Protein AF-A0A973PWC2-F1 (afdb_monomer)

pLDDT: mean 74.36, std 16.01, range [34.91, 97.56]

Solvent-accessible surface area (backbone atoms only — not comparable to full-atom values): 7242 Å² total; per-residue (Å²): 137,81,81,82,82,78,78,78,83,80,85,73,87,79,92,78,92,78,74,71,33,66,34,91,64,76,63,54,70,28,78,42,68,67,60,28,52,60,42,48,56,59,28,65,69,28,81,88,15,36,18,37,89,65,23,74,49,42,40,78,64,74,88,56,100,56,93,82,68,86,83,71,79,55,46,31,80,81,74,51,87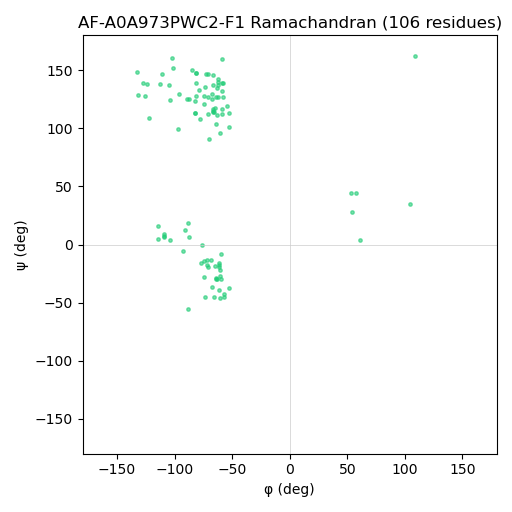,36,84,92,46,80,51,53,63,40,91,83,52,46,72,76,58,76,73,79,73,60,80,78,72,78,91,124

Mean predicted aligned error: 13.35 Å

Nearest PDB structures (foldseek):
  8ssr-assembly2_D  TM=9.362E-01  e=1.621E+00  Homo sapiens
  2rv6-assembly1_A  TM=8.336E-01  e=1.311E+00  Homo sapiens
  8fjk-assembly1_D  TM=5.245E-01  e=1.060E+00  Golden shiner reovirus
  2rv0-assembly1_A  TM=7.362E-01  e=2.481E+00  Homo sapiens
  2ruw-assembly1_A  TM=6.269E-01  e=1.407E+00  Homo sapiens

Foldseek 3Di:
DDDDDDDDDDDDDDDDDADWDAQPFPRDIDRDPVVNVVCNCCPPRNPNQLKLNQAPQWDDDDCDPDNPDPQDFTDGNVRDGCNVHIDTPDPNRDHPPPVVPDPPPDDD

Sequence (108 aa):
MKPPTLAAPVALPIPVVVTRHQCPFCRATRAKKAAAAAHIGRCWQNPAARSCKTCVHYEPREDGPYPEHPGWDEGCTE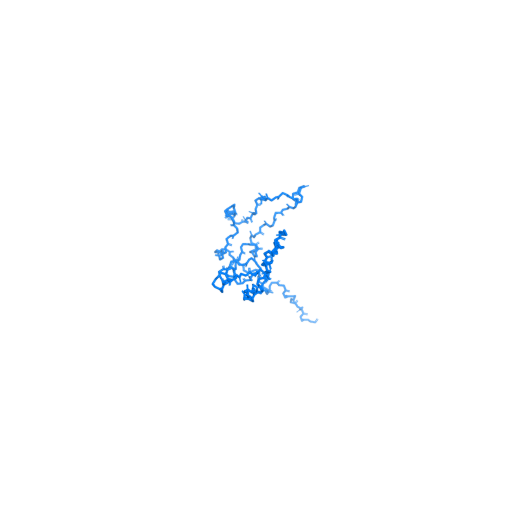ERDLSAGLPVHCPAWATADPSANCPTTPEN

Secondary structure (DSSP, 8-state):
-PPP-PPPP--PPPP-----EE-TTT--EESSHHHHHHHHTT-TT-GGG--GGGSTTEEPPP--S-TT-S-PPPEETT----TT---SS-TT-----GGGG-------

Structure (mmCIF, N/CA/C/O backbone):
data_AF-A0A973PWC2-F1
#
_entry.id   AF-A0A973PWC2-F1
#
loop_
_atom_site.group_PDB
_atom_site.id
_atom_site.type_symbol
_atom_site.label_atom_id
_atom_site.label_alt_id
_atom_site.label_comp_id
_atom_site.label_asym_id
_atom_site.label_entity_id
_atom_site.label_seq_id
_atom_site.pdbx_PDB_ins_code
_atom_site.Cartn_x
_atom_site.Cartn_y
_atom_site.Cartn_z
_atom_site.occupancy
_atom_site.B_iso_or_equiv
_atom_site.auth_seq_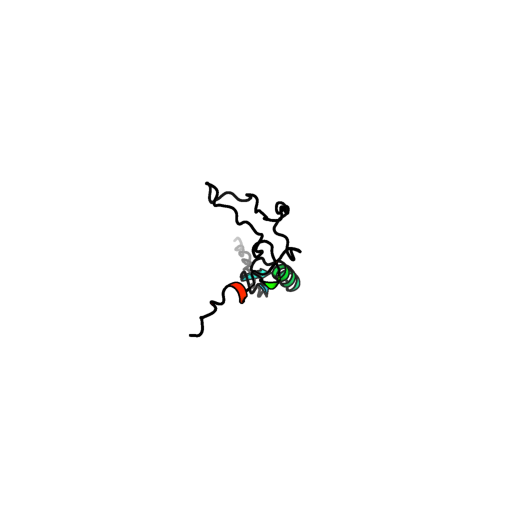id
_atom_site.auth_comp_id
_atom_site.auth_asym_id
_atom_site.auth_atom_id
_atom_site.pdbx_PDB_model_num
ATOM 1 N N . MET A 1 1 ? -34.425 31.594 51.072 1.00 59.84 1 MET A N 1
ATOM 2 C CA . MET A 1 1 ? -33.316 30.621 50.941 1.00 59.84 1 MET A CA 1
ATOM 3 C C . MET A 1 1 ? -33.431 29.977 49.568 1.00 59.84 1 MET A C 1
ATOM 5 O O . MET A 1 1 ? -34.495 29.457 49.262 1.00 59.84 1 MET A O 1
ATOM 9 N N . LYS A 1 2 ? -32.420 30.118 48.702 1.00 56.00 2 LYS A N 1
ATOM 10 C CA . LYS A 1 2 ? -32.438 29.598 47.322 1.00 56.00 2 LYS A CA 1
ATOM 11 C C . LYS A 1 2 ? -31.721 28.238 47.321 1.00 56.00 2 LYS A C 1
ATOM 13 O O . LYS A 1 2 ? -30.632 28.182 47.893 1.00 56.00 2 LYS A O 1
ATOM 18 N N . PRO A 1 3 ? -32.304 27.162 46.766 1.00 68.94 3 PRO A N 1
ATOM 19 C CA . PRO A 1 3 ? -31.645 25.862 46.766 1.00 68.94 3 PRO A CA 1
ATOM 20 C C . PRO A 1 3 ? -30.391 25.902 45.879 1.00 68.94 3 PRO A C 1
ATOM 22 O O . PRO A 1 3 ? -30.384 26.618 44.872 1.00 68.94 3 PRO A O 1
ATOM 25 N N . PRO A 1 4 ? -29.326 25.169 46.242 1.00 69.38 4 PRO A N 1
ATOM 26 C CA . PRO A 1 4 ? -28.126 25.091 45.425 1.00 69.38 4 PRO A CA 1
ATOM 27 C C . PRO A 1 4 ? -28.429 24.357 44.114 1.00 69.38 4 PRO A C 1
ATOM 29 O O . PRO A 1 4 ? -28.991 23.261 44.110 1.00 69.38 4 PRO A O 1
ATOM 32 N N . THR A 1 5 ? -28.046 24.968 42.995 1.00 73.50 5 THR A N 1
ATOM 33 C CA . THR A 1 5 ? -28.066 24.334 41.675 1.00 73.50 5 THR A CA 1
ATOM 34 C C . THR A 1 5 ? -27.031 23.210 41.658 1.00 73.50 5 THR A C 1
ATOM 36 O O . THR A 1 5 ? -25.833 23.471 41.753 1.00 73.50 5 THR A O 1
ATOM 39 N N . LEU A 1 6 ? -27.479 21.958 41.547 1.00 72.88 6 LEU A N 1
ATOM 40 C CA . LEU A 1 6 ? -26.596 20.810 41.333 1.00 72.88 6 LEU A CA 1
ATOM 41 C C . LEU A 1 6 ? -25.969 20.911 39.933 1.00 72.88 6 LEU A C 1
ATOM 43 O O . LEU A 1 6 ? -26.682 21.042 38.938 1.00 72.88 6 LEU A O 1
ATOM 47 N N . ALA A 1 7 ? -24.638 20.875 39.864 1.00 70.69 7 ALA A N 1
ATOM 48 C CA . ALA A 1 7 ? -23.900 20.862 38.605 1.00 70.69 7 ALA A CA 1
ATOM 49 C C . ALA A 1 7 ? -24.221 19.583 37.812 1.00 70.69 7 ALA A C 1
ATOM 51 O O . ALA A 1 7 ? -24.243 18.486 38.373 1.00 70.69 7 ALA A O 1
ATOM 52 N N . ALA A 1 8 ? -24.477 19.726 36.510 1.00 73.56 8 ALA A N 1
ATOM 53 C CA . ALA A 1 8 ? -24.738 18.594 35.629 1.00 73.56 8 ALA A CA 1
ATOM 54 C C . ALA A 1 8 ? -23.508 17.662 35.558 1.00 73.56 8 ALA A C 1
ATOM 56 O O . ALA A 1 8 ? -22.376 18.155 35.543 1.00 73.56 8 ALA A O 1
ATOM 57 N N . PRO A 1 9 ? -23.698 16.331 35.503 1.00 76.69 9 PRO A N 1
ATOM 58 C CA . PRO A 1 9 ? -22.588 15.391 35.410 1.00 76.69 9 PRO A CA 1
ATOM 59 C C . PRO A 1 9 ? -21.802 15.621 34.114 1.00 76.69 9 PRO A C 1
ATOM 61 O O . PRO A 1 9 ? -22.367 15.642 33.020 1.00 76.69 9 PRO A O 1
ATOM 64 N N . VAL A 1 10 ? -20.485 15.793 34.242 1.00 79.56 10 VAL A N 1
ATOM 65 C CA . VAL A 1 10 ? -19.570 15.928 33.104 1.00 79.56 10 VAL A CA 1
ATOM 66 C C . VAL A 1 10 ? -19.467 14.568 32.417 1.00 79.56 10 VAL A C 1
ATOM 68 O O . VAL A 1 10 ? -18.949 13.613 32.995 1.00 79.56 10 VAL A O 1
ATOM 71 N N . ALA A 1 11 ? -19.982 14.464 31.191 1.00 84.88 11 ALA A N 1
ATOM 72 C CA . ALA A 1 11 ? -19.857 13.254 30.389 1.00 84.88 11 ALA A CA 1
ATOM 73 C C . ALA A 1 11 ? -18.380 13.022 30.032 1.00 84.88 11 ALA A C 1
ATOM 75 O O . ALA A 1 11 ? -17.774 13.810 29.306 1.00 84.88 11 ALA A O 1
ATOM 76 N N . LEU A 1 12 ? -17.799 11.945 30.562 1.00 88.12 12 LEU A N 1
ATOM 77 C CA . LEU A 1 12 ? -16.436 11.530 30.241 1.00 88.12 12 LEU A CA 1
ATOM 78 C C . LEU A 1 12 ? -16.418 10.674 28.962 1.00 88.12 12 LEU A C 1
ATOM 80 O O . LEU A 1 12 ? -17.391 9.969 28.678 1.00 88.12 12 LEU A O 1
ATOM 84 N N . PRO A 1 13 ? -15.323 10.708 28.182 1.00 90.44 13 PRO A N 1
ATOM 85 C CA . PRO A 1 13 ? -15.179 9.867 26.999 1.00 90.44 13 PRO A CA 1
ATOM 86 C C . PRO A 1 13 ? -15.182 8.374 27.362 1.00 90.44 13 PRO A C 1
ATOM 88 O O . PRO A 1 13 ? -14.569 7.957 28.345 1.00 90.44 13 PRO A O 1
ATOM 91 N N . ILE A 1 14 ? -15.850 7.562 26.537 1.00 92.94 14 ILE A N 1
ATOM 92 C CA . ILE A 1 14 ? -15.928 6.105 26.707 1.00 92.94 14 ILE A CA 1
ATOM 93 C C . ILE A 1 14 ? -14.745 5.458 25.968 1.00 92.94 14 ILE A C 1
ATOM 95 O O . ILE A 1 14 ? -14.586 5.697 24.767 1.00 92.94 14 ILE A O 1
ATOM 99 N N . PRO A 1 15 ? -13.915 4.632 26.631 1.00 92.25 15 PRO A N 1
ATOM 100 C CA . PRO A 1 15 ? -12.838 3.917 25.959 1.00 92.25 15 PRO A CA 1
ATOM 101 C C . PRO A 1 15 ? -13.399 2.873 24.985 1.00 92.25 15 PRO A C 1
ATOM 103 O O . PRO A 1 15 ? -14.326 2.133 25.313 1.00 92.25 15 PRO A O 1
ATOM 106 N N . VAL A 1 16 ? -12.809 2.781 23.790 1.00 94.06 16 VAL A N 1
ATOM 107 C CA . VAL A 1 16 ? -13.195 1.803 22.761 1.00 94.06 16 VAL A CA 1
ATOM 108 C C . VAL A 1 16 ? -11.974 1.002 22.323 1.00 94.06 16 VAL A C 1
ATOM 110 O O . VAL A 1 16 ? -10.960 1.569 21.917 1.00 94.06 16 VAL A O 1
ATOM 113 N N . VAL A 1 17 ? -12.088 -0.328 22.359 1.00 95.75 17 VAL A N 1
ATOM 114 C CA . VAL A 1 17 ? -11.088 -1.243 21.795 1.00 95.75 17 VAL A CA 1
ATOM 115 C C . VAL A 1 17 ? -11.408 -1.468 20.322 1.00 95.75 17 VAL A C 1
ATOM 117 O O . VAL A 1 17 ? -12.521 -1.857 19.973 1.00 95.75 17 VAL A O 1
ATOM 120 N N . VAL A 1 18 ? -10.433 -1.225 19.444 1.00 94.31 18 VAL A N 1
ATOM 121 C CA . VAL A 1 18 ? -10.604 -1.384 17.996 1.00 94.31 18 VAL A CA 1
ATOM 122 C C . VAL A 1 18 ? -9.567 -2.329 17.414 1.00 94.31 18 VAL A C 1
ATOM 124 O O . VAL A 1 18 ? -8.378 -2.233 17.705 1.00 94.31 18 VAL A O 1
ATOM 127 N N . THR A 1 19 ? -10.003 -3.203 16.511 1.00 95.88 19 THR A N 1
ATOM 128 C CA . THR A 1 19 ? -9.086 -3.968 15.665 1.00 95.88 19 THR A CA 1
ATOM 129 C C . THR A 1 19 ? -8.634 -3.104 14.485 1.00 95.88 19 THR A C 1
ATOM 131 O O . THR A 1 19 ? -9.412 -2.350 13.886 1.00 95.88 19 THR A O 1
ATOM 134 N N . ARG A 1 20 ? -7.349 -3.197 14.146 1.00 97.25 20 ARG A N 1
ATOM 135 C CA . ARG A 1 20 ? -6.751 -2.597 12.950 1.00 97.25 20 ARG A CA 1
ATOM 136 C C . ARG A 1 20 ? -6.002 -3.682 12.193 1.00 97.25 20 ARG A C 1
ATOM 138 O O . ARG A 1 20 ? -5.337 -4.517 12.792 1.00 97.25 20 ARG A O 1
ATOM 145 N N . HIS A 1 21 ? -6.115 -3.660 10.873 1.00 97.56 21 HIS A N 1
ATOM 146 C CA . HIS A 1 21 ? -5.399 -4.565 9.984 1.00 97.56 21 HIS A CA 1
ATOM 147 C C . HIS A 1 21 ? -4.248 -3.805 9.338 1.00 97.56 21 HIS A C 1
ATOM 149 O O . HIS A 1 21 ? -4.477 -2.762 8.722 1.00 97.56 21 HIS A O 1
ATOM 155 N N . GLN A 1 22 ? -3.030 -4.312 9.490 1.00 97.06 22 GLN A N 1
ATOM 156 C CA . GLN A 1 22 ? -1.816 -3.657 9.020 1.00 97.06 22 GLN A CA 1
ATOM 157 C C . GLN A 1 22 ? -1.280 -4.330 7.755 1.00 97.06 22 GLN A C 1
ATOM 159 O O . GLN A 1 22 ? -1.250 -5.554 7.655 1.00 97.06 22 GLN A O 1
ATOM 164 N N . CYS A 1 23 ? -0.851 -3.519 6.791 1.00 96.00 23 CYS A N 1
ATOM 165 C CA . CYS A 1 23 ? -0.085 -3.978 5.640 1.00 96.00 23 CYS A CA 1
ATOM 166 C C . CYS A 1 23 ? 1.332 -4.381 6.083 1.00 96.00 23 CYS A C 1
ATOM 168 O O . CYS A 1 23 ? 2.011 -3.546 6.687 1.00 96.00 23 CYS A O 1
ATOM 170 N N . PRO A 1 24 ? 1.820 -5.593 5.765 1.00 95.25 24 PRO A N 1
ATOM 171 C CA . PRO A 1 24 ? 3.157 -6.025 6.177 1.00 95.25 24 PRO A CA 1
ATOM 172 C C . PRO A 1 24 ? 4.281 -5.313 5.409 1.00 95.25 24 PRO A C 1
ATOM 174 O O . PRO A 1 24 ? 5.412 -5.300 5.877 1.00 95.25 24 PRO A O 1
ATOM 177 N N . PHE A 1 25 ? 3.971 -4.699 4.261 1.00 91.38 25 PHE A N 1
ATOM 178 C CA . PHE A 1 25 ? 4.961 -4.053 3.397 1.00 91.38 25 PHE A CA 1
ATOM 179 C C . PHE A 1 25 ? 5.187 -2.587 3.783 1.00 91.38 25 PHE A C 1
ATOM 181 O O . PHE A 1 25 ? 6.297 -2.214 4.134 1.00 91.38 25 PHE A O 1
ATOM 188 N N . CYS A 1 26 ? 4.123 -1.773 3.819 1.00 90.56 26 CYS A N 1
ATOM 189 C CA . CYS A 1 26 ? 4.232 -0.331 4.086 1.00 90.56 26 CYS A CA 1
ATOM 190 C C . CYS A 1 26 ? 3.690 0.122 5.447 1.00 90.56 26 CYS A C 1
ATOM 192 O O . CYS A 1 26 ? 3.583 1.320 5.700 1.00 90.56 26 CYS A O 1
ATOM 194 N N . ARG A 1 27 ? 3.288 -0.815 6.318 1.00 93.38 27 ARG A N 1
ATOM 195 C CA . ARG A 1 27 ? 2.755 -0.552 7.670 1.00 93.38 27 ARG A CA 1
ATOM 196 C C . ARG A 1 27 ? 1.465 0.277 7.734 1.00 93.38 27 ARG A C 1
ATOM 198 O O . ARG A 1 27 ? 0.979 0.529 8.838 1.00 93.38 27 ARG A O 1
ATOM 205 N N . ALA A 1 28 ? 0.862 0.634 6.596 1.00 92.56 28 ALA A N 1
ATOM 206 C CA . ALA A 1 28 ? -0.435 1.303 6.543 1.00 92.56 28 ALA A CA 1
ATOM 207 C C . ALA A 1 28 ? -1.519 0.449 7.217 1.00 92.56 28 ALA A C 1
ATOM 209 O O . ALA A 1 28 ? -1.572 -0.770 7.032 1.00 92.56 28 ALA A O 1
ATOM 210 N N . THR A 1 29 ? -2.405 1.089 7.982 1.00 96.31 29 THR A N 1
ATOM 211 C CA . THR A 1 29 ? -3.470 0.398 8.719 1.00 96.31 29 THR A CA 1
ATOM 212 C C . THR A 1 29 ? -4.849 0.697 8.139 1.00 96.31 29 THR A C 1
ATOM 214 O O . THR A 1 29 ? -5.117 1.780 7.619 1.00 96.31 29 THR A O 1
ATOM 217 N N . ARG A 1 30 ? -5.752 -0.285 8.210 1.00 96.81 30 ARG A N 1
ATOM 218 C CA . ARG A 1 30 ? -7.158 -0.165 7.802 1.00 96.81 30 ARG A CA 1
ATOM 219 C C . ARG A 1 30 ? -8.072 -0.742 8.876 1.00 96.81 30 ARG A C 1
ATOM 221 O O . ARG A 1 30 ? -7.720 -1.696 9.564 1.00 96.81 30 ARG A O 1
ATOM 228 N N . ALA A 1 31 ? -9.272 -0.179 8.994 1.00 96.56 31 ALA A N 1
ATOM 229 C CA . ALA A 1 31 ? -10.275 -0.653 9.949 1.00 96.56 31 ALA A CA 1
ATOM 230 C C . ALA A 1 31 ? -10.943 -1.974 9.522 1.00 96.56 31 ALA A C 1
ATOM 232 O O . ALA A 1 31 ? -11.369 -2.743 10.372 1.00 96.56 31 ALA A O 1
ATOM 233 N N . LYS A 1 32 ? -11.031 -2.252 8.212 1.00 96.94 32 LYS A N 1
ATOM 234 C CA . LYS A 1 32 ? -11.689 -3.449 7.659 1.00 96.94 32 LYS A CA 1
ATOM 235 C C . LYS A 1 32 ? -10.673 -4.387 7.009 1.00 96.94 32 LYS A C 1
ATOM 237 O O . LYS A 1 32 ? -9.824 -3.927 6.244 1.00 96.94 32 LYS A O 1
ATOM 242 N N . LYS A 1 33 ? -10.822 -5.700 7.222 1.00 96.31 33 LYS A N 1
ATOM 243 C CA . LYS A 1 33 ? -9.961 -6.737 6.621 1.00 96.31 33 LYS A CA 1
ATOM 244 C C . LYS A 1 33 ? -9.949 -6.676 5.090 1.00 96.31 33 LYS A C 1
ATOM 246 O O . LYS A 1 33 ? -8.881 -6.682 4.491 1.00 96.31 33 LYS A O 1
ATOM 251 N N . ALA A 1 34 ? -11.118 -6.532 4.461 1.00 96.06 34 ALA A N 1
ATOM 252 C CA . ALA A 1 34 ? -11.232 -6.420 3.003 1.00 96.06 34 ALA A CA 1
ATOM 253 C C . ALA A 1 34 ? -10.491 -5.191 2.446 1.00 96.06 34 ALA A C 1
ATOM 255 O O . ALA A 1 34 ? -9.809 -5.281 1.430 1.00 96.06 34 ALA A O 1
ATOM 256 N N . ALA A 1 35 ? -10.552 -4.055 3.149 1.00 94.06 35 ALA A N 1
ATOM 257 C CA . ALA A 1 35 ? -9.821 -2.852 2.757 1.00 94.06 35 ALA A CA 1
ATOM 258 C C . ALA A 1 35 ? -8.299 -3.032 2.895 1.00 94.06 35 ALA A C 1
ATOM 260 O O . ALA A 1 35 ? -7.548 -2.531 2.062 1.00 94.06 35 ALA A O 1
ATOM 261 N N . ALA A 1 36 ? -7.838 -3.764 3.916 1.00 95.94 36 ALA A N 1
ATOM 262 C CA . ALA A 1 36 ? -6.427 -4.120 4.047 1.00 95.94 36 ALA A CA 1
ATOM 263 C C . ALA A 1 36 ? -5.970 -5.049 2.914 1.00 95.94 36 ALA A C 1
ATOM 265 O O . ALA A 1 36 ? -4.945 -4.776 2.301 1.00 95.94 36 ALA A O 1
ATOM 266 N N . ALA A 1 37 ? -6.749 -6.079 2.573 1.00 93.56 37 ALA A N 1
ATOM 267 C CA . ALA A 1 37 ? -6.445 -6.971 1.452 1.00 93.56 37 ALA A CA 1
ATOM 268 C C . ALA A 1 37 ? -6.385 -6.214 0.111 1.00 93.56 37 ALA A C 1
ATOM 270 O O . ALA A 1 37 ? -5.419 -6.349 -0.637 1.00 93.56 37 ALA A O 1
ATOM 271 N N . ALA A 1 38 ? -7.362 -5.341 -0.152 1.00 91.88 38 ALA A N 1
ATOM 272 C CA . ALA A 1 38 ? -7.396 -4.514 -1.357 1.00 91.88 38 ALA A CA 1
ATOM 273 C C . ALA A 1 38 ? -6.233 -3.510 -1.435 1.00 91.88 38 ALA A C 1
ATOM 275 O O . ALA A 1 38 ? -5.809 -3.143 -2.531 1.00 91.88 38 ALA A O 1
ATOM 276 N N . HIS A 1 39 ? -5.733 -3.048 -0.286 1.00 93.25 39 HIS A N 1
ATOM 277 C CA . HIS A 1 39 ? -4.519 -2.243 -0.214 1.00 93.25 39 HIS A CA 1
ATOM 278 C C . HIS A 1 39 ? -3.268 -3.090 -0.461 1.00 93.25 39 HIS A C 1
ATOM 280 O O . HIS A 1 39 ? -2.429 -2.672 -1.245 1.00 93.25 39 HIS A O 1
ATOM 286 N N . ILE A 1 40 ? -3.145 -4.272 0.154 1.00 91.75 40 ILE A N 1
ATOM 287 C CA . ILE A 1 40 ? -2.001 -5.178 -0.042 1.00 91.75 40 ILE A CA 1
ATOM 288 C C . ILE A 1 40 ? -1.837 -5.530 -1.526 1.00 91.75 40 ILE A C 1
ATOM 290 O O . ILE A 1 40 ? -0.722 -5.467 -2.040 1.00 91.75 40 ILE A O 1
ATOM 294 N N . GLY A 1 41 ? -2.938 -5.814 -2.230 1.00 87.00 41 GLY A N 1
ATOM 295 C CA . GLY A 1 41 ? -2.920 -6.087 -3.673 1.00 87.00 41 GLY A CA 1
ATOM 296 C C . GLY A 1 41 ? -2.484 -4.900 -4.541 1.00 87.00 41 GLY A C 1
ATOM 297 O O . GLY A 1 41 ? -2.070 -5.100 -5.673 1.00 87.00 41 GLY A O 1
ATOM 298 N N . ARG A 1 42 ? -2.537 -3.672 -4.009 1.00 86.25 42 ARG A N 1
ATOM 299 C CA . ARG A 1 42 ? -2.135 -2.437 -4.703 1.00 86.25 42 ARG A CA 1
ATOM 300 C C . ARG A 1 42 ? -0.917 -1.752 -4.089 1.00 86.25 42 ARG A C 1
ATOM 302 O O . ARG A 1 42 ? -0.574 -0.633 -4.457 1.00 86.25 42 ARG A O 1
ATOM 309 N N . CYS A 1 43 ? -0.302 -2.377 -3.092 1.00 86.00 43 CYS A N 1
ATOM 310 C CA . CYS A 1 43 ? 0.766 -1.755 -2.337 1.00 86.00 43 CYS A CA 1
ATOM 311 C C . CYS A 1 43 ? 2.027 -1.732 -3.196 1.00 86.00 43 CYS A C 1
ATOM 313 O O . CYS A 1 43 ? 2.548 -2.776 -3.563 1.00 86.00 43 CYS A O 1
ATOM 315 N N . TRP A 1 44 ? 2.552 -0.543 -3.457 1.00 80.94 44 TRP A 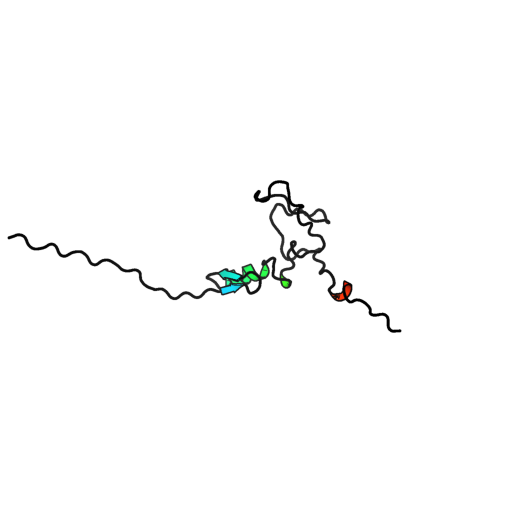N 1
ATOM 316 C CA . TRP A 1 44 ? 3.778 -0.353 -4.232 1.00 80.94 44 TRP A CA 1
ATOM 317 C C . TRP A 1 44 ? 5.037 -1.012 -3.634 1.00 80.94 44 TRP A C 1
ATOM 319 O O . TRP A 1 44 ? 5.983 -1.299 -4.350 1.00 80.94 44 TRP A O 1
ATOM 329 N N . GLN A 1 45 ? 5.038 -1.296 -2.327 1.00 82.75 45 GLN A N 1
ATOM 330 C CA . GLN A 1 45 ? 6.119 -1.987 -1.615 1.00 82.75 45 GLN A CA 1
ATOM 331 C C . GLN A 1 45 ? 5.880 -3.499 -1.546 1.00 82.75 45 GLN A C 1
ATOM 333 O O . GLN A 1 45 ? 6.727 -4.232 -1.045 1.00 82.75 45 GLN A O 1
ATOM 338 N N . ASN A 1 46 ? 4.719 -3.979 -2.004 1.00 86.69 46 ASN A N 1
ATOM 339 C CA . ASN A 1 46 ? 4.464 -5.402 -2.126 1.00 86.69 46 ASN A CA 1
ATOM 340 C C . ASN A 1 46 ? 5.069 -5.897 -3.450 1.00 86.69 46 ASN A C 1
ATOM 342 O O . ASN A 1 46 ? 4.531 -5.561 -4.509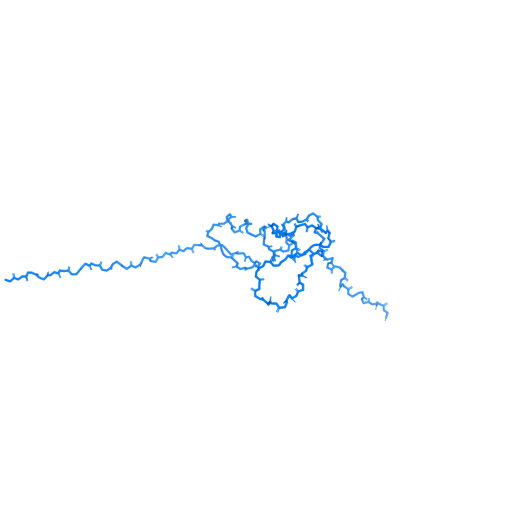 1.00 8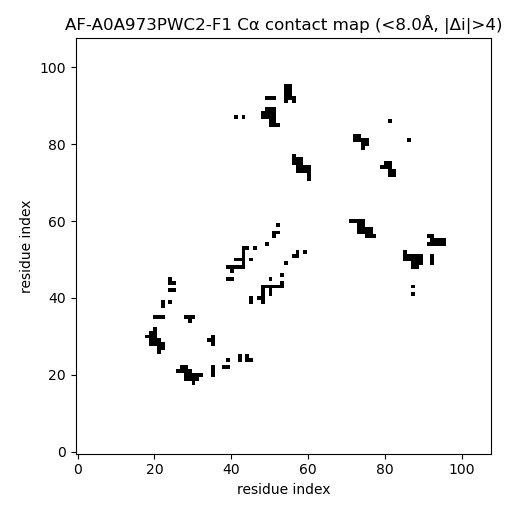6.69 46 ASN A O 1
ATOM 346 N N . PRO A 1 47 ? 6.113 -6.742 -3.425 1.00 79.88 47 PRO A N 1
ATOM 347 C CA . PRO A 1 47 ? 6.721 -7.259 -4.649 1.00 79.88 47 PRO A CA 1
ATOM 348 C C . PRO A 1 47 ? 5.729 -8.073 -5.495 1.00 79.88 47 PRO A C 1
ATOM 350 O O . PRO A 1 47 ? 5.831 -8.098 -6.717 1.00 79.88 47 PRO A O 1
ATOM 353 N N . ALA A 1 48 ? 4.708 -8.682 -4.880 1.00 82.62 48 ALA A N 1
ATOM 354 C CA . ALA A 1 48 ? 3.677 -9.426 -5.600 1.00 82.62 48 ALA A CA 1
ATOM 355 C C . ALA A 1 48 ? 2.627 -8.532 -6.289 1.00 82.62 48 ALA A C 1
ATOM 357 O O . ALA A 1 48 ? 1.903 -9.014 -7.158 1.00 82.62 48 ALA A O 1
ATOM 358 N N . ALA A 1 49 ? 2.523 -7.245 -5.928 1.00 82.00 49 ALA A N 1
ATOM 359 C CA . ALA A 1 49 ? 1.556 -6.321 -6.535 1.00 82.00 49 ALA A CA 1
ATOM 360 C C . ALA A 1 49 ? 1.959 -5.881 -7.950 1.00 82.00 49 ALA A C 1
ATOM 362 O O . ALA A 1 49 ? 1.130 -5.345 -8.689 1.00 82.00 49 ALA A O 1
ATOM 363 N N . ARG A 1 50 ? 3.219 -6.123 -8.342 1.00 81.06 50 ARG A N 1
ATOM 364 C CA . ARG A 1 50 ? 3.734 -5.796 -9.677 1.00 81.06 50 ARG A CA 1
ATOM 365 C C . ARG A 1 50 ? 3.489 -4.335 -10.055 1.00 81.06 50 ARG A C 1
ATOM 367 O O . ARG A 1 50 ? 2.959 -4.027 -11.125 1.00 81.06 50 ARG A O 1
ATOM 374 N N . SER A 1 51 ? 3.760 -3.447 -9.100 1.00 78.12 51 SER A N 1
ATOM 375 C CA . SER A 1 51 ? 3.495 -2.019 -9.257 1.00 78.12 51 SER A CA 1
ATOM 376 C C . SER A 1 51 ? 4.502 -1.391 -10.213 1.00 78.12 51 SER A C 1
ATOM 378 O O . SER A 1 51 ? 5.671 -1.793 -10.215 1.00 78.12 51 SER A O 1
ATOM 380 N N . CYS A 1 52 ? 4.077 -0.377 -10.977 1.00 76.44 52 CYS A N 1
ATOM 381 C CA . CYS A 1 52 ? 4.996 0.352 -11.852 1.00 76.44 52 CYS A CA 1
ATOM 382 C C . CYS A 1 52 ? 6.225 0.868 -11.104 1.00 76.44 52 CYS A C 1
ATOM 384 O O . CYS A 1 52 ? 7.315 0.699 -11.611 1.00 76.44 52 CYS A O 1
ATOM 386 N N . LYS A 1 53 ? 6.114 1.334 -9.856 1.00 73.38 53 LYS A N 1
ATOM 387 C CA . LYS A 1 53 ? 7.266 1.856 -9.094 1.00 73.38 53 LYS A CA 1
ATOM 388 C C . LYS A 1 53 ? 8.385 0.836 -8.833 1.00 73.38 53 LYS A C 1
ATOM 390 O O . LYS A 1 53 ? 9.495 1.200 -8.472 1.00 73.38 53 LYS A O 1
ATOM 395 N N . THR A 1 54 ? 8.068 -0.446 -8.982 1.00 71.69 54 THR A N 1
ATOM 396 C CA . THR A 1 54 ? 8.998 -1.579 -8.850 1.00 71.69 54 THR A CA 1
ATOM 397 C C . THR A 1 54 ? 9.305 -2.246 -10.195 1.00 71.69 54 THR A C 1
ATOM 399 O O . THR A 1 54 ? 9.851 -3.343 -10.226 1.00 71.69 54 THR A O 1
ATOM 402 N N . CYS A 1 55 ? 8.869 -1.649 -11.303 1.00 76.56 55 CYS A N 1
ATOM 403 C CA . CYS A 1 55 ? 9.119 -2.119 -12.661 1.00 76.56 55 CYS A CA 1
ATOM 404 C C . CYS A 1 55 ? 10.514 -1.683 -13.121 1.00 76.56 55 CYS A C 1
ATOM 406 O O . CYS A 1 55 ? 10.955 -0.593 -12.772 1.00 76.56 55 CYS A O 1
ATOM 408 N N . VAL 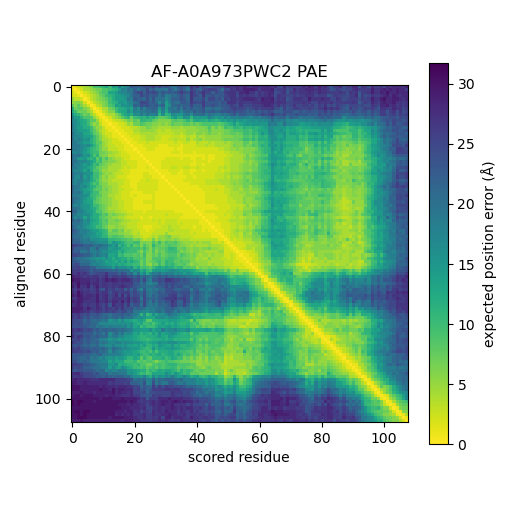A 1 56 ? 11.173 -2.484 -13.964 1.00 78.56 56 VAL A N 1
ATOM 409 C CA . VAL A 1 56 ? 12.441 -2.088 -14.607 1.00 78.56 56 VAL A CA 1
ATOM 410 C C . VAL A 1 56 ? 12.277 -0.886 -15.546 1.00 78.56 56 VAL A C 1
ATOM 412 O O . VAL A 1 56 ? 13.196 -0.096 -15.698 1.00 78.56 56 VAL A O 1
ATOM 415 N N . HIS A 1 57 ? 11.088 -0.725 -16.132 1.00 76.56 57 HIS A N 1
ATOM 416 C CA . HIS A 1 57 ? 10.756 0.370 -17.048 1.00 76.56 57 HIS A CA 1
ATOM 417 C C . HIS A 1 57 ? 10.247 1.623 -16.332 1.00 76.56 57 HIS A C 1
ATOM 419 O O . HIS A 1 57 ? 9.706 2.513 -16.984 1.00 76.56 57 HIS A O 1
ATOM 425 N N . TYR A 1 58 ? 10.281 1.656 -14.999 1.00 78.25 58 TYR A N 1
ATOM 426 C CA . TYR A 1 58 ? 9.895 2.850 -14.265 1.00 78.25 58 TYR A CA 1
ATOM 427 C C . TYR A 1 58 ? 11.062 3.807 -14.223 1.00 78.25 58 TYR A C 1
ATOM 429 O O . TYR A 1 58 ? 12.138 3.467 -13.734 1.00 78.25 58 TYR A O 1
ATOM 437 N N . GLU A 1 59 ? 10.812 5.008 -14.716 1.00 79.38 59 GLU A N 1
ATOM 438 C CA . GLU A 1 59 ? 11.780 6.082 -14.685 1.00 79.38 59 GLU A CA 1
ATOM 439 C C . GLU A 1 59 ? 11.455 6.939 -13.466 1.00 79.38 59 GLU A C 1
ATOM 441 O O . GLU A 1 59 ? 10.494 7.722 -13.493 1.00 79.38 59 GLU A O 1
ATOM 446 N N . PRO A 1 60 ? 12.192 6.750 -12.348 1.00 70.19 60 PRO A N 1
ATOM 447 C CA . PRO A 1 60 ? 12.086 7.669 -11.240 1.00 70.19 60 PRO A CA 1
ATOM 448 C C . PRO A 1 60 ? 12.454 9.038 -11.773 1.00 70.19 60 PRO A C 1
ATOM 450 O O . PRO A 1 60 ? 13.453 9.219 -12.466 1.00 70.19 60 PRO A O 1
ATOM 453 N N . ARG A 1 61 ? 11.615 10.003 -11.449 1.00 69.56 61 ARG A N 1
ATOM 454 C CA . ARG A 1 61 ? 11.853 11.355 -11.888 1.00 69.56 61 ARG A CA 1
ATOM 455 C C . ARG A 1 61 ? 13.167 11.876 -11.297 1.00 69.56 61 ARG A C 1
ATOM 457 O O . ARG A 1 61 ? 13.415 11.670 -10.109 1.00 69.56 61 ARG A O 1
ATOM 464 N N . GLU A 1 62 ? 13.973 12.564 -12.106 1.00 59.25 62 GLU A N 1
ATOM 465 C CA . GLU A 1 62 ? 15.104 13.337 -11.588 1.00 59.25 62 GLU A CA 1
ATOM 466 C C . GLU A 1 62 ? 14.593 14.370 -10.578 1.00 59.25 62 GLU A C 1
ATOM 468 O O . GLU A 1 62 ? 13.540 14.986 -10.787 1.00 59.25 62 GLU A O 1
ATOM 473 N N . ASP A 1 63 ? 15.327 14.541 -9.475 1.00 55.81 63 ASP A N 1
ATOM 474 C CA . ASP A 1 63 ? 15.052 15.569 -8.475 1.00 55.81 63 ASP A CA 1
ATOM 475 C C . ASP A 1 63 ? 14.956 16.923 -9.183 1.00 55.81 63 ASP A C 1
ATOM 477 O O . ASP A 1 63 ? 15.950 17.536 -9.575 1.00 55.81 63 ASP A O 1
ATOM 481 N N . GLY A 1 64 ? 13.725 17.385 -9.398 1.00 56.06 64 GLY A N 1
ATOM 482 C CA . GLY A 1 64 ? 13.497 18.728 -9.898 1.00 56.06 64 GLY A CA 1
ATOM 483 C C . GLY A 1 64 ? 14.110 19.743 -8.935 1.00 56.06 64 GLY A C 1
ATOM 484 O O . GLY A 1 64 ? 14.257 19.454 -7.749 1.00 56.06 64 GLY A O 1
ATOM 485 N N . PRO A 1 65 ? 14.374 20.977 -9.391 1.00 55.56 65 PRO A N 1
ATOM 486 C CA . PRO A 1 65 ? 15.015 22.015 -8.575 1.00 55.56 65 PRO A CA 1
ATOM 487 C C . PRO A 1 65 ? 14.240 22.383 -7.295 1.00 55.56 65 PRO A C 1
ATOM 489 O O . PRO A 1 65 ? 14.747 23.124 -6.457 1.00 55.56 65 PRO A O 1
ATOM 492 N N . TYR A 1 66 ? 13.017 21.871 -7.139 1.00 55.69 66 TYR A N 1
ATOM 493 C CA . TYR A 1 66 ? 12.160 22.068 -5.985 1.00 55.69 66 TYR A CA 1
ATOM 494 C C . TYR A 1 66 ? 11.779 20.714 -5.365 1.00 55.69 66 TYR A C 1
ATOM 496 O O . TYR A 1 66 ? 10.950 20.000 -5.942 1.00 55.69 66 TYR A O 1
ATOM 504 N N . PRO A 1 67 ? 12.321 20.381 -4.180 1.00 56.66 67 PRO A N 1
ATOM 505 C CA . PRO A 1 67 ? 12.077 19.103 -3.508 1.00 56.66 67 PRO A CA 1
ATOM 506 C C . PRO A 1 67 ? 10.637 18.928 -2.993 1.00 56.66 67 PRO A C 1
ATOM 508 O O . PRO A 1 67 ? 10.241 17.820 -2.646 1.00 56.66 67 PRO A O 1
ATOM 511 N N . GLU A 1 68 ? 9.832 19.997 -2.949 1.00 54.00 68 GLU A N 1
ATOM 512 C CA . GLU A 1 68 ? 8.508 19.990 -2.306 1.00 54.00 68 GLU A CA 1
ATOM 513 C C . GLU A 1 68 ? 7.313 20.056 -3.267 1.00 54.00 68 GLU A C 1
ATOM 515 O O . GLU A 1 68 ? 6.183 20.192 -2.808 1.00 54.00 68 GLU A O 1
ATOM 520 N N . HIS A 1 69 ? 7.503 19.965 -4.587 1.00 48.22 69 HIS A N 1
ATOM 521 C CA . HIS A 1 69 ? 6.366 20.026 -5.513 1.00 48.22 69 HIS A CA 1
ATOM 522 C C . HIS A 1 69 ? 5.666 18.658 -5.655 1.00 48.22 69 HIS A C 1
ATOM 524 O O . HIS A 1 69 ? 6.249 17.733 -6.226 1.00 48.22 69 HIS A O 1
ATOM 530 N N . PRO A 1 70 ? 4.407 18.506 -5.190 1.00 50.50 70 PRO A N 1
ATOM 531 C CA . PRO A 1 70 ? 3.620 17.313 -5.457 1.00 50.50 70 PRO A CA 1
ATOM 532 C C . PRO A 1 70 ? 3.133 17.330 -6.911 1.00 50.50 70 PRO A C 1
ATOM 534 O O . PRO A 1 70 ? 2.494 18.289 -7.335 1.00 50.50 70 PRO A O 1
ATOM 537 N N . GLY A 1 71 ? 3.382 16.253 -7.655 1.00 53.09 71 GLY A N 1
ATOM 538 C CA . GLY A 1 71 ? 2.714 16.019 -8.942 1.00 53.09 71 GLY A CA 1
ATOM 539 C C . GLY A 1 71 ? 3.549 16.277 -10.185 1.00 53.09 71 GLY A C 1
ATOM 540 O O . GLY A 1 71 ? 3.007 16.715 -11.190 1.00 53.09 71 GLY A O 1
ATOM 541 N N . TRP A 1 72 ? 4.847 16.007 -10.140 1.00 58.50 72 TRP A N 1
ATOM 542 C CA . TRP A 1 72 ? 5.572 15.890 -11.392 1.00 58.50 72 TRP A CA 1
ATOM 543 C C . TRP A 1 72 ? 5.385 14.507 -12.007 1.00 58.50 72 TRP A C 1
ATOM 545 O O . TRP A 1 72 ? 5.285 13.517 -11.279 1.00 58.50 72 TRP A O 1
ATOM 555 N N . ASP A 1 73 ? 5.385 14.465 -13.334 1.00 61.34 73 ASP A N 1
ATOM 556 C CA . ASP A 1 73 ? 5.054 13.268 -14.093 1.00 61.34 73 ASP A CA 1
ATOM 557 C C . ASP A 1 73 ? 6.096 12.161 -13.858 1.00 61.34 73 ASP A C 1
ATOM 559 O O . ASP A 1 73 ? 7.288 12.324 -14.126 1.00 61.34 73 ASP A O 1
ATOM 563 N N . GLU A 1 74 ? 5.644 11.039 -13.292 1.00 70.12 74 GLU A N 1
ATOM 564 C CA . GLU A 1 74 ? 6.408 9.790 -13.249 1.00 70.12 74 GLU A CA 1
ATOM 565 C C . GLU A 1 74 ? 6.410 9.178 -14.660 1.00 70.12 74 GLU A C 1
ATOM 567 O O . GLU A 1 74 ? 5.374 9.149 -15.328 1.00 70.12 74 GLU A O 1
ATOM 572 N N . GLY A 1 75 ? 7.569 8.702 -15.122 1.00 71.00 75 GLY A N 1
ATOM 573 C CA . GLY A 1 75 ? 7.752 8.205 -16.487 1.00 71.00 75 GLY A CA 1
ATOM 574 C C . GLY A 1 75 ? 7.754 6.682 -16.592 1.00 71.00 75 GLY A C 1
ATOM 575 O O . GLY A 1 75 ? 7.997 5.955 -15.621 1.00 71.00 75 GLY A O 1
ATOM 576 N N . CYS A 1 76 ? 7.508 6.190 -17.804 1.00 76.12 76 CYS A N 1
ATOM 577 C CA . CYS A 1 76 ? 7.733 4.800 -18.165 1.00 76.12 76 CYS A CA 1
ATOM 578 C C . CYS A 1 76 ? 8.503 4.735 -19.485 1.00 76.12 76 CYS A C 1
ATOM 580 O O . CYS A 1 76 ? 8.052 5.313 -20.468 1.00 76.12 76 CYS A O 1
ATOM 582 N N . THR A 1 77 ? 9.599 3.974 -19.527 1.00 75.50 77 THR A N 1
ATOM 583 C CA . THR A 1 77 ? 10.434 3.798 -20.733 1.00 75.50 77 THR A CA 1
ATOM 584 C C . THR A 1 77 ? 9.665 3.166 -21.905 1.00 75.50 77 THR A C 1
ATOM 586 O O . THR A 1 77 ? 10.055 3.301 -23.055 1.00 75.50 77 THR A O 1
ATOM 589 N N . GLU A 1 78 ? 8.540 2.500 -21.625 1.00 76.56 78 GLU A N 1
ATOM 590 C CA . GLU A 1 78 ? 7.596 1.959 -22.622 1.00 76.56 78 GLU A CA 1
ATOM 591 C C . GLU A 1 78 ? 6.513 2.982 -23.036 1.00 76.56 78 GLU A C 1
ATOM 593 O O . GLU A 1 78 ? 5.440 2.600 -23.503 1.00 76.56 78 GLU A O 1
ATOM 598 N N . GLU A 1 79 ? 6.742 4.273 -22.777 1.00 71.38 79 GLU A N 1
ATOM 599 C CA . GLU A 1 79 ? 5.856 5.400 -23.117 1.00 71.38 79 GLU A CA 1
ATOM 600 C C . GLU A 1 79 ? 4.416 5.254 -22.587 1.00 71.38 79 GLU A C 1
ATOM 602 O O . GLU A 1 79 ? 3.451 5.778 -23.148 1.00 71.38 79 GLU A O 1
ATOM 607 N N . ARG A 1 80 ? 4.237 4.530 -21.475 1.00 70.56 80 ARG A N 1
ATOM 608 C CA . ARG A 1 80 ? 2.924 4.386 -20.837 1.00 70.56 80 ARG A CA 1
ATOM 609 C C . ARG A 1 80 ? 2.576 5.616 -20.018 1.00 70.56 80 ARG A C 1
ATOM 611 O O . ARG A 1 80 ? 3.359 6.044 -19.177 1.00 70.56 80 ARG A O 1
ATOM 618 N N . ASP A 1 81 ? 1.353 6.098 -20.201 1.00 71.31 81 ASP A N 1
ATOM 619 C CA . ASP A 1 81 ? 0.799 7.189 -19.409 1.00 71.31 81 ASP A CA 1
ATOM 620 C C . ASP A 1 81 ? 0.603 6.765 -17.940 1.00 71.31 81 ASP A C 1
ATOM 622 O O . ASP A 1 81 ? -0.198 5.875 -17.631 1.00 71.31 81 ASP A O 1
ATOM 626 N N . LEU A 1 82 ? 1.359 7.397 -17.038 1.00 70.44 82 LEU A N 1
ATOM 627 C CA . LEU A 1 82 ? 1.264 7.223 -15.584 1.00 70.44 82 LEU A CA 1
ATOM 628 C C . LEU A 1 82 ? 0.547 8.398 -14.895 1.00 70.44 82 LEU A C 1
ATOM 630 O O . LEU A 1 82 ? 0.423 8.397 -13.669 1.00 70.44 82 LEU A O 1
ATOM 634 N N . SER A 1 83 ? 0.033 9.378 -15.652 1.00 66.94 83 SER A N 1
ATOM 635 C CA . SER A 1 83 ? -0.610 10.588 -15.109 1.00 66.94 83 SER A CA 1
ATOM 636 C C . SER A 1 83 ? -1.879 10.283 -14.302 1.00 66.94 83 SER A C 1
ATOM 638 O O . SER A 1 83 ? -2.187 10.959 -13.320 1.00 66.94 83 SER A O 1
ATOM 640 N N . ALA A 1 84 ? -2.585 9.201 -14.646 1.00 64.56 84 ALA A N 1
ATOM 641 C CA . ALA A 1 84 ? -3.744 8.695 -13.906 1.00 64.56 84 ALA A CA 1
ATOM 642 C C . ALA A 1 84 ? -3.376 7.939 -12.606 1.00 64.56 84 ALA A C 1
ATOM 644 O O . ALA A 1 84 ? -4.262 7.473 -11.880 1.00 64.56 84 ALA A O 1
ATOM 645 N N . GLY A 1 85 ? -2.081 7.820 -12.301 1.00 66.25 85 GLY A N 1
ATOM 646 C CA . GLY A 1 85 ? -1.529 7.116 -11.150 1.00 66.25 85 GLY A CA 1
ATOM 647 C C . GLY A 1 85 ? -0.814 5.816 -11.523 1.00 66.25 85 GLY A C 1
ATOM 648 O O . GLY A 1 85 ? -1.025 5.239 -12.585 1.00 66.25 85 GLY A O 1
ATOM 649 N N . LEU A 1 86 ? 0.020 5.326 -10.602 1.00 68.56 86 LEU A N 1
ATOM 650 C CA . LEU A 1 86 ? 0.826 4.111 -10.764 1.00 68.56 86 LEU A CA 1
ATOM 651 C C . LEU A 1 86 ? -0.061 2.860 -10.919 1.00 68.56 86 LEU A C 1
ATOM 653 O O . LEU A 1 86 ? -0.677 2.427 -9.933 1.00 68.56 86 LEU A O 1
ATOM 657 N N . PRO A 1 87 ? -0.103 2.221 -12.103 1.00 71.25 87 PRO A N 1
ATOM 658 C CA . PRO A 1 87 ? -0.883 1.015 -12.277 1.00 71.25 87 PRO A CA 1
ATOM 659 C C . PRO A 1 87 ? -0.231 -0.156 -11.534 1.00 71.25 87 PRO A C 1
ATOM 661 O O . PRO A 1 87 ? 0.992 -0.276 -11.392 1.00 71.25 87 PRO A O 1
ATOM 664 N N . VAL A 1 88 ? -1.095 -1.035 -11.041 1.00 73.38 88 VAL A N 1
ATOM 665 C CA . VAL A 1 88 ? -0.741 -2.316 -10.422 1.00 73.38 88 VAL A CA 1
ATOM 666 C C . VAL A 1 88 ? -0.984 -3.425 -11.438 1.00 73.38 88 VAL A C 1
ATOM 668 O O . VAL A 1 88 ? -1.836 -3.270 -12.311 1.00 73.38 88 VAL A O 1
ATOM 671 N N . HIS A 1 89 ? -0.249 -4.535 -11.343 1.00 73.31 89 HIS A N 1
ATOM 672 C CA . HIS A 1 89 ? -0.282 -5.596 -12.359 1.00 73.31 89 HIS A CA 1
ATOM 673 C C . HIS A 1 89 ? 0.074 -5.102 -13.770 1.00 73.31 89 HIS A C 1
ATOM 675 O O . HIS A 1 89 ? -0.590 -5.459 -14.741 1.00 73.31 89 HIS A O 1
ATOM 681 N N . CYS A 1 90 ? 1.126 -4.284 -13.893 1.00 73.06 90 CYS A N 1
ATOM 682 C CA . CYS A 1 90 ? 1.570 -3.790 -15.195 1.00 73.06 90 CYS A CA 1
ATOM 683 C C . CYS A 1 90 ? 1.912 -4.970 -16.142 1.00 73.06 90 CYS A C 1
ATOM 685 O O . CYS A 1 90 ? 2.707 -5.832 -15.768 1.00 73.06 90 CYS A O 1
ATOM 687 N N . PRO A 1 91 ? 1.348 -5.030 -17.369 1.00 73.06 91 PRO A N 1
ATOM 688 C CA . PRO A 1 91 ? 1.651 -6.101 -18.327 1.00 73.06 91 PRO A CA 1
ATOM 689 C C . PRO A 1 91 ? 3.128 -6.207 -18.726 1.00 73.06 91 PRO A C 1
ATOM 691 O O . PRO A 1 91 ? 3.595 -7.294 -19.034 1.00 73.06 91 PRO A O 1
ATOM 694 N N . ALA A 1 92 ? 3.848 -5.082 -18.711 1.00 72.88 92 ALA A N 1
ATOM 695 C CA . ALA A 1 92 ? 5.279 -5.009 -18.998 1.00 72.88 92 ALA A CA 1
ATOM 696 C C . ALA A 1 92 ? 6.129 -5.156 -17.723 1.00 72.88 92 ALA A C 1
ATOM 698 O O . ALA A 1 92 ? 7.315 -4.851 -17.727 1.00 72.88 92 ALA A O 1
ATOM 699 N N . TRP A 1 93 ? 5.528 -5.572 -16.600 1.00 70.50 93 TRP A N 1
ATOM 700 C CA . TRP A 1 93 ? 6.261 -5.768 -15.356 1.00 70.50 93 TRP A CA 1
ATOM 701 C C . TRP A 1 93 ? 7.185 -6.978 -15.482 1.00 70.50 93 TRP A C 1
ATOM 703 O O . TRP A 1 93 ? 6.800 -8.113 -15.198 1.00 70.50 93 TRP A O 1
ATOM 713 N N . ALA A 1 94 ? 8.412 -6.718 -15.917 1.00 67.50 94 ALA A N 1
ATOM 714 C CA . ALA A 1 94 ? 9.521 -7.631 -15.755 1.00 67.50 94 ALA A CA 1
ATOM 715 C C . ALA A 1 94 ? 10.078 -7.462 -14.338 1.00 67.50 94 ALA A C 1
ATOM 717 O O . ALA A 1 94 ? 10.388 -6.351 -13.899 1.00 67.50 94 ALA A O 1
ATOM 718 N N . THR A 1 95 ? 10.208 -8.568 -13.607 1.00 59.84 95 THR A N 1
ATOM 719 C CA . THR A 1 95 ? 11.098 -8.596 -12.447 1.00 59.84 95 THR A CA 1
ATOM 720 C C . THR A 1 95 ? 12.512 -8.397 -12.966 1.00 59.84 95 THR A C 1
ATOM 722 O O . THR A 1 95 ? 12.924 -9.150 -13.848 1.00 59.84 95 THR A O 1
ATOM 725 N N . ALA A 1 96 ? 13.260 -7.431 -12.426 1.00 55.91 96 ALA A N 1
ATOM 726 C CA . ALA A 1 96 ? 14.713 -7.479 -12.539 1.00 55.91 96 ALA A CA 1
ATOM 727 C C . ALA A 1 96 ? 15.132 -8.863 -12.035 1.00 55.91 96 ALA A C 1
ATOM 729 O O . ALA A 1 96 ? 14.851 -9.206 -10.884 1.00 55.91 96 ALA A O 1
ATOM 730 N N . ASP A 1 97 ? 15.647 -9.697 -12.932 1.00 49.75 97 ASP A N 1
ATOM 731 C CA . ASP A 1 97 ? 15.951 -11.083 -12.626 1.00 49.75 97 ASP A CA 1
ATOM 732 C C . ASP A 1 97 ? 16.953 -11.101 -1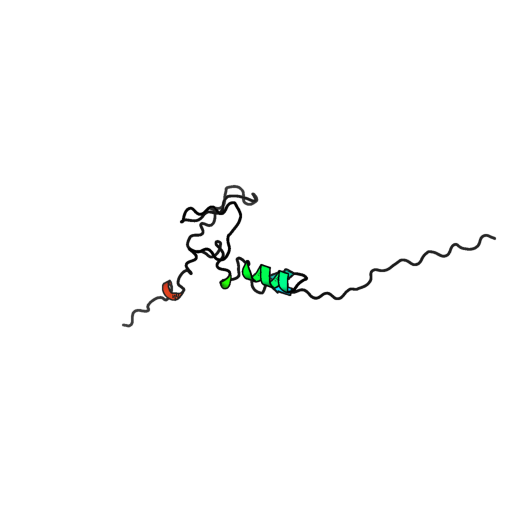1.459 1.00 49.75 97 ASP A C 1
ATOM 734 O O . ASP A 1 97 ? 18.058 -10.568 -11.608 1.00 49.75 97 ASP A O 1
ATOM 738 N N . PRO A 1 98 ? 16.614 -11.652 -10.277 1.00 48.50 98 P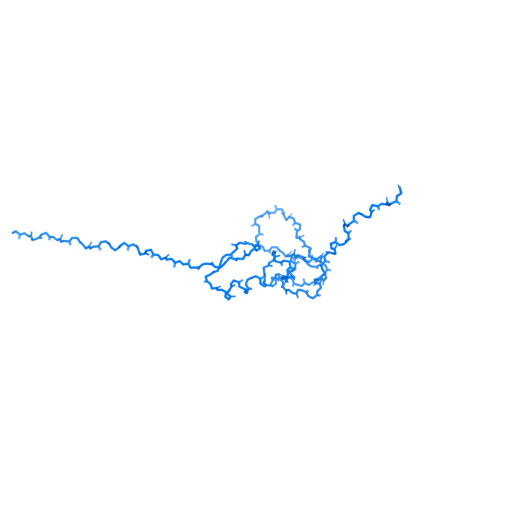RO A N 1
ATOM 739 C CA . PRO A 1 98 ? 17.569 -11.725 -9.177 1.00 48.50 98 PRO A CA 1
ATOM 740 C C . PRO A 1 98 ? 18.799 -12.575 -9.548 1.00 48.50 98 PRO A C 1
ATOM 742 O O . PRO A 1 98 ? 19.834 -12.453 -8.898 1.00 48.50 98 PRO A O 1
ATOM 745 N N . SER A 1 99 ? 18.721 -13.381 -10.619 1.00 46.69 99 SER A N 1
ATOM 746 C CA . SER A 1 99 ? 19.851 -14.112 -11.200 1.00 46.69 99 SER A CA 1
ATOM 747 C C . SER A 1 99 ? 20.874 -13.222 -11.917 1.00 46.69 99 SER A C 1
ATOM 749 O O . SER A 1 99 ? 22.003 -13.666 -12.115 1.00 46.69 99 SER A O 1
ATOM 751 N N . ALA A 1 100 ? 20.531 -11.992 -12.317 1.00 47.53 100 ALA A N 1
ATOM 752 C CA . ALA A 1 100 ? 21.443 -11.128 -13.078 1.00 47.53 100 ALA A CA 1
ATOM 753 C C . ALA A 1 100 ? 22.605 -10.567 -12.233 1.00 47.53 100 ALA A C 1
ATOM 755 O O . ALA A 1 100 ? 23.580 -10.070 -12.787 1.00 47.53 100 ALA A O 1
ATOM 756 N N . ASN A 1 101 ? 22.523 -10.680 -10.901 1.00 47.44 101 ASN A N 1
ATOM 757 C CA . ASN A 1 101 ? 23.533 -10.190 -9.959 1.00 47.44 101 ASN A CA 1
ATOM 758 C C . ASN A 1 101 ? 24.241 -11.305 -9.180 1.00 47.44 101 ASN A C 1
ATOM 760 O O . ASN A 1 101 ? 24.873 -11.022 -8.164 1.00 47.44 101 ASN A O 1
ATOM 764 N N . CYS A 1 102 ? 24.158 -12.565 -9.612 1.00 34.91 102 CYS A N 1
ATOM 765 C CA . CYS A 1 102 ? 25.028 -13.587 -9.044 1.00 34.91 102 CYS A CA 1
ATOM 766 C C . CYS A 1 102 ? 26.407 -13.416 -9.703 1.00 34.91 102 CYS A C 1
ATOM 768 O O . CYS A 1 102 ? 26.514 -13.711 -10.895 1.00 34.91 102 CYS A O 1
ATOM 770 N N . PRO A 1 103 ? 27.452 -12.911 -9.008 1.00 46.44 103 PRO A N 1
ATOM 771 C CA . PRO A 1 103 ? 28.788 -12.946 -9.574 1.00 46.44 103 PRO A CA 1
ATOM 772 C C . PRO A 1 103 ? 29.092 -14.417 -9.825 1.00 46.44 103 PRO A C 1
ATOM 774 O O . PRO A 1 103 ? 29.182 -15.211 -8.890 1.00 46.44 103 PRO A O 1
ATOM 777 N N . THR A 1 104 ? 29.185 -14.804 -11.093 1.00 48.00 104 THR A N 1
ATOM 778 C CA . THR A 1 104 ? 29.813 -16.060 -11.469 1.00 48.00 104 THR A CA 1
ATOM 779 C C . THR A 1 104 ? 31.246 -15.956 -10.970 1.00 48.00 104 THR A C 1
ATOM 781 O O . THR A 1 104 ? 32.082 -15.323 -11.613 1.00 48.00 104 THR A O 1
ATOM 784 N N . THR A 1 105 ? 31.525 -16.488 -9.781 1.00 52.00 105 THR A N 1
ATOM 785 C CA . THR A 1 105 ? 32.896 -16.767 -9.370 1.00 52.00 105 THR A CA 1
ATOM 786 C C . THR A 1 105 ? 33.497 -17.643 -10.461 1.00 52.00 105 THR A C 1
ATOM 788 O O . THR A 1 105 ? 32.939 -18.711 -10.726 1.00 52.00 105 THR A O 1
ATOM 791 N N . PRO A 1 106 ? 34.571 -17.209 -11.141 1.00 51.56 106 PRO A N 1
ATOM 792 C CA . PRO A 1 106 ? 35.280 -18.112 -12.018 1.00 51.56 106 PRO A CA 1
ATOM 793 C C . PRO A 1 106 ? 35.931 -19.176 -11.130 1.00 51.56 106 PRO A C 1
ATOM 795 O O . PRO A 1 106 ? 36.761 -18.861 -10.280 1.00 51.56 106 PRO A O 1
ATOM 798 N N . GLU A 1 107 ? 35.517 -20.431 -11.295 1.00 47.94 107 GLU A N 1
ATOM 799 C CA . GLU A 1 107 ? 36.338 -21.572 -10.900 1.00 47.94 107 GLU A CA 1
ATOM 800 C C . GLU A 1 107 ? 37.600 -21.561 -11.774 1.00 47.94 107 GLU A C 1
ATOM 802 O O . GLU A 1 107 ? 37.549 -21.897 -12.962 1.00 47.94 107 GLU A O 1
ATOM 807 N N . ASN A 1 108 ? 38.719 -21.124 -11.195 1.00 51.44 108 ASN A N 1
ATOM 808 C CA . ASN A 1 108 ? 40.044 -21.726 -11.372 1.00 51.44 108 ASN A CA 1
ATOM 809 C C . ASN A 1 108 ? 40.991 -21.267 -10.263 1.00 51.44 108 ASN A C 1
ATOM 811 O O . ASN A 1 108 ? 41.205 -20.040 -10.143 1.00 51.44 108 ASN A O 1
#

Radius of gyration: 25.71 Å; Cα contacts (8 Å, |Δi|>4): 113; chains: 1; bounding box: 73×52×74 Å